Protein AF-A0A8S3Y4E5-F1 (afdb_monomer_lite)

Structure (mmCIF, N/CA/C/O backbone):
data_AF-A0A8S3Y4E5-F1
#
_entry.id   AF-A0A8S3Y4E5-F1
#
loop_
_atom_site.group_PDB
_atom_site.id
_atom_site.type_symbol
_atom_site.label_atom_id
_atom_site.label_alt_id
_atom_site.label_comp_id
_atom_site.label_asym_id
_atom_site.label_entity_id
_atom_site.label_seq_id
_atom_site.pdbx_PDB_ins_code
_atom_site.Cartn_x
_atom_site.Cartn_y
_atom_site.Cartn_z
_atom_site.occupancy
_atom_site.B_iso_or_equiv
_atom_site.auth_seq_id
_atom_site.auth_comp_id
_atom_site.auth_asym_id
_atom_site.auth_atom_id
_atom_site.pdbx_PDB_model_num
ATOM 1 N N . MET A 1 1 ? 7.243 0.251 -26.945 1.00 54.25 1 MET A N 1
ATOM 2 C CA . MET A 1 1 ? 6.295 -0.710 -26.332 1.00 54.25 1 MET A CA 1
ATOM 3 C C . MET A 1 1 ? 4.993 -0.687 -27.125 1.00 54.25 1 MET A C 1
ATOM 5 O O . MET A 1 1 ? 4.497 0.390 -27.418 1.00 54.25 1 MET A O 1
ATOM 9 N N . CYS A 1 2 ? 4.481 -1.840 -27.563 1.00 81.38 2 CYS A N 1
ATOM 10 C CA . CYS A 1 2 ? 3.282 -1.905 -28.406 1.00 81.38 2 CYS A CA 1
ATOM 11 C C . CYS A 1 2 ? 2.016 -1.687 -27.559 1.00 81.38 2 CYS A C 1
ATOM 13 O O . CYS A 1 2 ? 1.667 -2.543 -26.747 1.00 81.38 2 CYS A O 1
ATOM 15 N N . ASN A 1 3 ? 1.319 -0.567 -27.778 1.00 79.75 3 ASN A N 1
ATOM 16 C CA . ASN A 1 3 ? 0.081 -0.194 -27.074 1.00 79.75 3 ASN A CA 1
ATOM 17 C C . ASN A 1 3 ? -0.983 -1.314 -27.080 1.00 79.75 3 ASN A C 1
ATOM 19 O O . ASN A 1 3 ? -1.651 -1.544 -26.077 1.00 79.75 3 ASN A O 1
ATOM 23 N N . LYS A 1 4 ? -1.082 -2.087 -28.175 1.00 82.81 4 LYS A N 1
ATOM 24 C CA . LYS A 1 4 ? -2.011 -3.229 -28.292 1.00 82.81 4 LYS A CA 1
ATOM 25 C C . LYS A 1 4 ? -1.682 -4.400 -27.364 1.00 82.81 4 LYS A C 1
ATOM 27 O O . LYS A 1 4 ? -2.582 -5.138 -26.981 1.00 82.81 4 LYS A O 1
ATOM 32 N N . CYS A 1 5 ? -0.409 -4.626 -27.049 1.00 80.88 5 CYS A N 1
ATOM 33 C CA . CYS A 1 5 ? -0.023 -5.697 -26.130 1.00 80.88 5 CYS A CA 1
ATOM 34 C C . CYS A 1 5 ? -0.307 -5.290 -24.683 1.00 80.88 5 CYS A C 1
ATOM 36 O O . CYS A 1 5 ? -0.785 -6.103 -23.899 1.00 80.88 5 CYS A O 1
ATOM 38 N N . PHE A 1 6 ? -0.067 -4.017 -24.357 1.00 84.69 6 PHE A N 1
ATOM 39 C CA . PHE A 1 6 ? -0.352 -3.474 -23.034 1.00 84.69 6 PHE A CA 1
ATOM 40 C C . PHE A 1 6 ? -1.857 -3.431 -22.740 1.00 84.69 6 PHE A C 1
ATOM 42 O O . PHE A 1 6 ? -2.275 -3.886 -21.680 1.00 84.69 6 PHE A O 1
ATOM 49 N N . SER A 1 7 ? -2.688 -2.998 -23.696 1.00 86.31 7 SER A N 1
ATOM 50 C CA . SER A 1 7 ? -4.145 -2.988 -23.502 1.00 86.31 7 SER A CA 1
ATOM 51 C C . SER A 1 7 ? -4.724 -4.391 -23.296 1.00 86.31 7 SER A C 1
ATOM 53 O O . SER A 1 7 ? -5.584 -4.582 -22.442 1.00 86.31 7 SER A O 1
ATOM 55 N N . LYS A 1 8 ? -4.210 -5.397 -24.020 1.00 89.94 8 LYS A N 1
ATOM 56 C CA . LYS A 1 8 ? -4.580 -6.807 -23.815 1.00 89.94 8 LYS A CA 1
ATOM 57 C C . LYS A 1 8 ? -4.200 -7.310 -22.426 1.00 89.94 8 LYS A C 1
ATOM 59 O O . LYS A 1 8 ? -4.986 -8.021 -21.809 1.00 89.94 8 LYS A O 1
ATOM 64 N N . TYR A 1 9 ? -3.011 -6.949 -21.946 1.00 87.00 9 TYR A N 1
ATOM 65 C CA . TYR A 1 9 ? -2.571 -7.296 -20.599 1.00 87.00 9 TYR A CA 1
ATOM 66 C C . TYR A 1 9 ? -3.498 -6.689 -19.540 1.00 87.00 9 TYR A C 1
ATOM 68 O O . TYR A 1 9 ? -4.013 -7.432 -18.707 1.00 87.00 9 TYR A O 1
ATOM 76 N N . ILE A 1 10 ? -3.782 -5.384 -19.621 1.00 86.75 10 ILE A N 1
ATOM 77 C CA . ILE A 1 10 ? -4.693 -4.710 -18.684 1.00 86.75 10 ILE A CA 1
ATOM 78 C C . ILE A 1 10 ? -6.075 -5.368 -18.695 1.00 86.75 10 ILE A C 1
ATOM 80 O O . ILE A 1 10 ? -6.550 -5.770 -17.637 1.00 86.75 10 ILE A O 1
ATOM 84 N N . GLY A 1 11 ? -6.662 -5.599 -19.874 1.00 88.62 11 GLY A N 1
ATOM 85 C CA . GLY A 1 11 ? -7.960 -6.272 -19.973 1.00 88.62 11 GLY A CA 1
ATOM 86 C C . GLY A 1 11 ? -7.957 -7.679 -19.363 1.00 88.62 11 GLY A C 1
ATOM 87 O O . GLY A 1 11 ? -8.890 -8.052 -18.658 1.00 88.62 11 GLY A O 1
ATOM 88 N N . SER A 1 12 ? -6.879 -8.450 -19.553 1.00 87.06 12 SER A N 1
ATOM 89 C CA . SER A 1 12 ? -6.767 -9.787 -18.951 1.00 87.06 12 SER A CA 1
ATOM 90 C C . SER A 1 12 ? -6.680 -9.757 -17.422 1.00 87.06 12 SER A C 1
ATOM 92 O O . SER A 1 12 ? -7.254 -10.623 -16.765 1.00 87.06 12 SER A O 1
ATOM 94 N N . VAL A 1 13 ? -6.001 -8.750 -16.864 1.00 84.44 13 VAL A N 1
ATOM 95 C CA . VAL A 1 13 ? -5.859 -8.558 -15.416 1.00 84.44 13 VAL A CA 1
ATOM 96 C C . VAL A 1 13 ? -7.186 -8.111 -14.802 1.00 84.44 13 VAL A C 1
ATOM 98 O O . VAL A 1 13 ? -7.592 -8.625 -13.762 1.00 84.44 13 VAL A O 1
ATOM 101 N N . GLU A 1 14 ? -7.896 -7.189 -15.450 1.00 86.25 14 GLU A N 1
ATOM 102 C CA . GLU A 1 14 ? -9.221 -6.746 -15.003 1.00 86.25 14 GLU A CA 1
ATOM 103 C C . GLU A 1 14 ? -10.226 -7.907 -14.983 1.00 86.25 14 GLU A C 1
ATOM 105 O O . GLU A 1 14 ? -10.977 -8.073 -14.017 1.00 86.25 14 GLU A O 1
ATOM 110 N N . ASP A 1 15 ? -10.201 -8.758 -16.010 1.00 89.69 15 ASP A N 1
ATOM 111 C CA . ASP A 1 15 ? -11.067 -9.933 -16.086 1.00 89.69 15 ASP A CA 1
ATOM 112 C C . ASP A 1 15 ? -10.697 -11.021 -15.069 1.00 89.69 15 ASP A C 1
ATOM 114 O O . ASP A 1 15 ? -11.595 -11.700 -14.560 1.00 89.69 15 ASP A O 1
ATOM 118 N N . SER A 1 16 ? -9.410 -11.213 -14.753 1.00 85.62 16 SER A N 1
ATOM 119 C CA . SER A 1 16 ? -8.983 -12.185 -13.736 1.00 85.62 16 SER A CA 1
ATOM 120 C C . SER A 1 16 ? -9.351 -11.727 -12.326 1.00 85.62 16 SER A C 1
ATOM 122 O O . SER A 1 16 ? -9.879 -12.521 -11.549 1.00 85.62 16 SER A O 1
ATOM 124 N N . ILE A 1 17 ? -9.189 -10.434 -12.025 1.00 87.56 17 ILE A N 1
ATOM 125 C CA . ILE A 1 17 ? -9.571 -9.835 -10.736 1.00 87.56 17 ILE A CA 1
ATOM 126 C C . ILE A 1 17 ? -11.064 -10.039 -10.448 1.00 87.56 17 ILE A C 1
ATOM 128 O O . ILE A 1 17 ? -11.431 -10.409 -9.333 1.00 87.56 17 ILE A O 1
ATOM 132 N N . ARG A 1 18 ? -11.931 -9.854 -11.456 1.00 82.50 18 ARG A N 1
ATOM 133 C CA . ARG A 1 18 ? -13.383 -10.077 -11.310 1.00 82.50 18 ARG A CA 1
ATOM 134 C C . ARG A 1 18 ? -13.745 -11.541 -11.047 1.00 82.50 18 ARG A C 1
ATOM 136 O O . ARG A 1 18 ? -14.767 -11.807 -10.422 1.00 82.50 18 ARG A O 1
ATOM 143 N N . LYS A 1 19 ? -12.947 -12.488 -11.547 1.00 87.88 19 LYS A N 1
ATOM 144 C CA . LYS A 1 19 ? -13.204 -13.933 -11.421 1.00 87.88 19 LYS A CA 1
ATOM 145 C C . LYS A 1 19 ? -12.636 -14.517 -10.133 1.00 87.88 19 LYS A C 1
ATOM 147 O O . LYS A 1 19 ? -13.207 -15.462 -9.594 1.00 87.88 19 LYS A O 1
ATOM 152 N N . ASN A 1 20 ? -11.513 -13.987 -9.654 1.00 86.19 20 ASN A N 1
ATOM 153 C CA . ASN A 1 20 ? -10.825 -14.496 -8.481 1.00 86.19 20 ASN A CA 1
ATOM 154 C C . ASN A 1 20 ? -10.169 -13.355 -7.698 1.00 86.19 20 ASN A C 1
ATOM 156 O O . ASN A 1 20 ? -9.164 -12.776 -8.104 1.00 86.19 20 ASN A O 1
ATOM 160 N N . ILE A 1 21 ? -10.696 -13.101 -6.503 1.00 85.69 21 ILE A N 1
ATOM 161 C CA . ILE A 1 21 ? -10.187 -12.065 -5.600 1.00 85.69 21 ILE A CA 1
ATOM 162 C C . ILE A 1 21 ? -8.728 -12.300 -5.165 1.00 85.69 21 ILE A C 1
ATOM 164 O O . ILE A 1 21 ? -8.050 -11.367 -4.746 1.00 85.69 21 ILE A O 1
ATOM 168 N N . LYS A 1 22 ? -8.191 -13.525 -5.273 1.00 84.94 22 LYS A N 1
ATOM 169 C CA . LYS A 1 22 ? -6.769 -13.788 -4.985 1.00 84.94 22 LYS A CA 1
ATOM 170 C C . LYS A 1 22 ? -5.851 -13.108 -5.995 1.00 84.94 22 LYS A C 1
ATOM 172 O O . LYS A 1 22 ? -4.792 -12.621 -5.609 1.00 84.94 22 LYS A O 1
ATOM 177 N N . ASP A 1 23 ? -6.274 -13.025 -7.253 1.00 83.56 23 ASP A N 1
ATOM 178 C CA . ASP A 1 23 ? -5.482 -12.411 -8.319 1.00 83.56 23 ASP A CA 1
ATOM 179 C C . ASP A 1 23 ? -5.349 -10.900 -8.100 1.00 83.56 23 ASP A C 1
ATOM 181 O O . ASP A 1 23 ? -4.306 -10.322 -8.398 1.00 83.56 23 ASP A O 1
ATOM 185 N N . PHE A 1 24 ? -6.354 -10.274 -7.475 1.00 84.00 24 PHE A N 1
ATOM 186 C CA . PHE A 1 24 ? -6.261 -8.899 -6.985 1.00 84.00 24 PHE A CA 1
ATOM 187 C C . PHE A 1 24 ? -5.144 -8.741 -5.954 1.00 84.00 24 PHE A C 1
ATOM 189 O O . PHE A 1 24 ? -4.266 -7.896 -6.122 1.00 84.00 24 PHE A O 1
ATOM 196 N N . TRP A 1 25 ? -5.122 -9.580 -4.915 1.00 85.25 25 TRP A N 1
ATOM 197 C CA . TRP A 1 25 ? -4.091 -9.497 -3.879 1.00 85.25 25 TRP A CA 1
ATOM 198 C C . TRP A 1 25 ? -2.689 -9.789 -4.420 1.00 85.25 25 TRP A C 1
ATOM 200 O O . TRP A 1 25 ? -1.734 -9.140 -4.001 1.00 85.25 25 TRP A O 1
ATOM 210 N N . VAL A 1 26 ? -2.557 -10.697 -5.392 1.00 86.06 26 VAL A N 1
ATOM 211 C CA . VAL A 1 26 ? -1.291 -10.946 -6.103 1.00 86.06 26 VAL A CA 1
ATOM 212 C C . VAL A 1 26 ? -0.869 -9.723 -6.917 1.00 86.06 26 VAL A C 1
ATOM 214 O O . VAL A 1 26 ? 0.282 -9.300 -6.836 1.00 86.06 26 VAL A O 1
ATOM 217 N N . TYR A 1 27 ? -1.788 -9.121 -7.672 1.00 85.69 27 TYR A N 1
ATOM 218 C CA . TYR A 1 27 ? -1.517 -7.920 -8.461 1.00 85.69 27 TYR A CA 1
ATOM 219 C C . TYR A 1 27 ? -1.074 -6.740 -7.587 1.00 85.69 27 TYR A C 1
ATOM 221 O O . TYR A 1 27 ? -0.071 -6.092 -7.892 1.00 85.69 27 TYR A O 1
ATOM 229 N N . ILE A 1 28 ? -1.773 -6.505 -6.473 1.00 84.50 28 ILE A N 1
ATOM 230 C CA . ILE A 1 28 ? -1.409 -5.483 -5.488 1.00 84.50 28 ILE A CA 1
ATOM 231 C C . ILE A 1 28 ? -0.058 -5.812 -4.853 1.00 84.50 28 ILE A C 1
ATOM 233 O O . ILE A 1 28 ? 0.821 -4.957 -4.821 1.00 84.50 28 ILE A O 1
ATOM 237 N N . SER A 1 29 ? 0.159 -7.052 -4.410 1.00 82.88 29 SER A N 1
ATOM 238 C CA . SER A 1 29 ? 1.428 -7.463 -3.799 1.00 82.88 29 SER A CA 1
ATOM 239 C C . SER A 1 29 ? 2.619 -7.331 -4.749 1.00 82.88 29 SER A C 1
ATOM 241 O O . SER A 1 29 ? 3.718 -7.047 -4.285 1.00 82.88 29 SER A O 1
ATOM 243 N N . ASN A 1 30 ? 2.424 -7.553 -6.050 1.00 83.19 30 ASN A N 1
ATOM 244 C CA . ASN A 1 30 ? 3.483 -7.438 -7.055 1.00 83.19 30 ASN A CA 1
ATOM 245 C C . ASN A 1 30 ? 3.839 -5.983 -7.381 1.00 83.19 30 ASN A C 1
ATOM 247 O O . ASN A 1 30 ? 4.941 -5.722 -7.855 1.00 83.19 30 ASN A O 1
ATOM 251 N N . ARG A 1 31 ? 2.903 -5.053 -7.169 1.00 81.44 31 ARG A N 1
ATOM 252 C CA . ARG A 1 31 ? 3.098 -3.610 -7.381 1.00 81.44 31 ARG A CA 1
ATOM 253 C C . ARG A 1 31 ? 3.460 -2.858 -6.116 1.00 81.44 31 ARG A C 1
ATOM 255 O O . 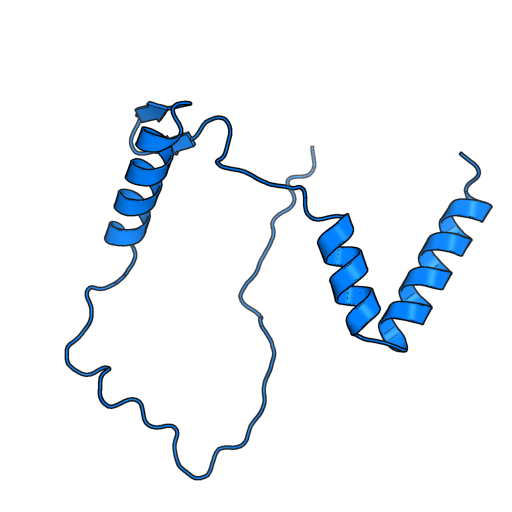ARG A 1 31 ? 3.936 -1.734 -6.200 1.00 81.44 31 ARG A O 1
ATOM 262 N N . ARG A 1 32 ? 3.210 -3.458 -4.956 1.00 77.44 32 ARG A N 1
ATOM 263 C CA . ARG A 1 32 ? 3.686 -2.935 -3.690 1.00 77.44 32 ARG A CA 1
ATOM 264 C C . ARG A 1 32 ? 5.204 -2.995 -3.736 1.00 77.44 32 ARG A C 1
ATOM 266 O O . ARG A 1 32 ? 5.777 -4.087 -3.748 1.00 77.44 32 ARG A O 1
ATOM 273 N N . ASP A 1 33 ? 5.843 -1.831 -3.761 1.00 70.75 33 ASP A N 1
ATOM 274 C CA . ASP A 1 33 ? 7.270 -1.758 -3.499 1.00 70.75 33 ASP A CA 1
ATOM 275 C C . ASP A 1 33 ? 7.555 -2.519 -2.208 1.00 70.75 33 ASP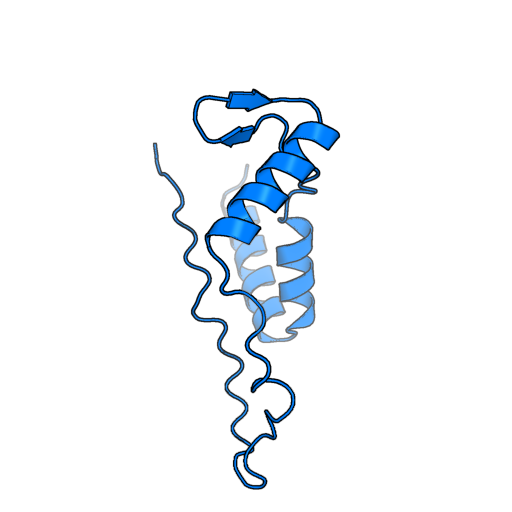 A C 1
ATOM 277 O O . ASP A 1 33 ? 6.767 -2.497 -1.255 1.00 70.75 33 ASP A O 1
ATOM 281 N N . LYS A 1 34 ? 8.675 -3.242 -2.170 1.00 66.69 34 LYS A N 1
ATOM 282 C CA . LYS A 1 34 ? 9.175 -3.818 -0.921 1.00 66.69 34 LYS A CA 1
ATOM 283 C C . LYS A 1 34 ? 9.690 -2.658 -0.073 1.00 66.69 34 LYS A C 1
ATOM 285 O O . LYS A 1 34 ? 10.895 -2.489 0.076 1.00 66.69 34 LYS A O 1
ATOM 290 N N . SER A 1 35 ? 8.778 -1.812 0.398 1.00 60.91 35 SER A N 1
ATOM 291 C CA . SER A 1 35 ? 9.077 -0.669 1.236 1.00 60.91 35 SER A CA 1
ATOM 292 C C . SER A 1 35 ? 9.614 -1.228 2.544 1.00 60.91 35 SER A C 1
ATOM 294 O O . SER A 1 35 ? 8.866 -1.747 3.377 1.00 60.91 35 SER A O 1
ATOM 296 N N . GLY A 1 36 ? 10.937 -1.208 2.673 1.00 71.75 36 GLY A N 1
ATOM 297 C CA . GLY A 1 36 ? 11.589 -1.306 3.964 1.00 71.75 36 GLY A CA 1
ATOM 298 C C . GLY A 1 36 ? 11.306 -0.050 4.786 1.00 71.75 36 GLY A C 1
ATOM 299 O O . GLY A 1 36 ? 10.396 0.726 4.496 1.00 71.75 36 GLY A O 1
ATOM 300 N N . ILE A 1 37 ? 12.121 0.163 5.810 1.00 73.19 37 ILE A N 1
ATOM 301 C CA . ILE A 1 37 ? 12.139 1.435 6.531 1.00 73.19 37 ILE A CA 1
ATOM 302 C C . ILE A 1 37 ? 12.441 2.553 5.509 1.00 73.19 37 ILE A C 1
ATOM 304 O O . ILE A 1 37 ? 13.323 2.348 4.665 1.00 73.19 37 ILE A O 1
ATOM 308 N N . PRO A 1 38 ? 11.710 3.689 5.519 1.00 79.31 38 PRO A N 1
ATOM 309 C CA . PRO A 1 38 ? 11.985 4.800 4.613 1.00 79.31 38 PRO A CA 1
ATOM 310 C C . PRO A 1 38 ? 13.461 5.199 4.670 1.00 79.31 38 PRO A C 1
ATOM 312 O O . PRO A 1 38 ? 14.072 5.165 5.731 1.00 79.31 38 PRO A O 1
ATOM 315 N N . ALA A 1 39 ? 14.050 5.585 3.537 1.00 80.81 39 ALA A N 1
ATOM 316 C CA . ALA A 1 39 ? 15.474 5.934 3.492 1.00 80.81 39 ALA A CA 1
ATOM 317 C C . ALA A 1 39 ? 15.809 7.191 4.316 1.00 80.81 39 ALA A C 1
ATOM 319 O O . ALA A 1 39 ? 16.956 7.395 4.708 1.00 80.81 39 ALA A O 1
ATOM 320 N N . LYS A 1 40 ? 14.812 8.049 4.536 1.00 84.81 40 LYS A N 1
ATOM 321 C CA . LYS A 1 40 ? 14.921 9.299 5.273 1.00 84.81 40 LYS A CA 1
ATOM 322 C C . LYS A 1 40 ? 13.540 9.671 5.811 1.00 84.81 40 LYS A C 1
ATOM 324 O O . LYS A 1 40 ? 12.563 9.554 5.072 1.00 84.81 40 LYS A O 1
ATOM 329 N N . VAL A 1 41 ? 13.465 10.107 7.062 1.00 86.38 41 VAL A N 1
ATOM 330 C CA . VAL A 1 41 ? 12.245 10.620 7.706 1.00 86.38 41 VAL A CA 1
ATOM 331 C C . VAL A 1 41 ? 12.559 11.962 8.353 1.00 86.38 41 VAL A C 1
ATOM 333 O O . VAL A 1 41 ? 13.684 12.186 8.802 1.00 86.38 41 VAL A O 1
ATOM 336 N N . GLU A 1 42 ? 11.569 12.847 8.359 1.00 91.31 42 GLU A N 1
ATOM 337 C CA . GLU A 1 42 ? 11.609 14.156 9.002 1.00 91.31 42 GLU A CA 1
ATOM 338 C C . GLU A 1 42 ? 10.458 14.258 10.007 1.00 91.31 42 GLU A C 1
ATOM 340 O O . GLU A 1 42 ? 9.319 13.916 9.681 1.00 91.31 42 GLU A O 1
ATOM 345 N N . TYR A 1 43 ? 10.764 14.681 11.232 1.00 88.69 43 TYR A N 1
ATOM 346 C CA . TYR A 1 43 ? 9.802 14.848 12.317 1.00 88.69 43 TYR A CA 1
ATOM 347 C C . TYR A 1 43 ? 10.309 15.902 13.314 1.00 88.69 43 TYR A C 1
ATOM 349 O O . TYR A 1 43 ? 11.427 15.780 13.796 1.00 88.69 43 TYR A O 1
ATOM 357 N N . ASN A 1 44 ? 9.490 16.913 13.642 1.00 82.81 44 ASN A N 1
ATOM 358 C CA . ASN A 1 44 ? 9.825 17.999 14.585 1.00 82.81 44 ASN A CA 1
ATOM 359 C C . ASN A 1 44 ? 11.198 18.657 14.327 1.00 82.81 44 ASN A C 1
ATOM 361 O O . ASN A 1 44 ? 12.023 18.735 15.231 1.00 82.81 44 ASN A O 1
ATOM 365 N N . ASP A 1 45 ? 11.444 19.096 13.088 1.00 90.50 45 ASP A N 1
ATOM 366 C CA . ASP A 1 45 ? 12.710 19.689 12.611 1.00 90.50 45 ASP A CA 1
ATOM 367 C C . ASP A 1 45 ? 13.923 18.733 12.584 1.00 90.50 45 ASP A C 1
ATOM 369 O O . ASP A 1 45 ? 14.975 19.080 12.038 1.00 90.50 45 ASP A O 1
ATOM 373 N N . ASP A 1 46 ? 13.778 17.508 13.097 1.00 84.75 46 ASP A N 1
ATOM 374 C CA . ASP A 1 46 ? 14.806 16.478 13.052 1.00 84.75 46 ASP A CA 1
ATOM 375 C C . ASP A 1 46 ? 14.660 15.600 11.813 1.00 84.75 46 ASP A C 1
ATOM 377 O O . ASP A 1 46 ? 13.581 15.142 11.436 1.00 84.75 46 ASP A O 1
ATOM 381 N N . VAL A 1 47 ? 15.799 15.313 11.191 1.00 91.94 47 VAL A N 1
ATOM 382 C CA . VAL A 1 47 ? 15.888 14.539 9.960 1.00 91.94 47 VAL A CA 1
ATOM 383 C C . VAL A 1 47 ? 16.843 13.378 10.172 1.00 91.94 47 VAL A C 1
ATOM 385 O O . VAL A 1 47 ? 18.011 13.586 10.505 1.00 91.94 47 VAL A O 1
ATOM 388 N N . SER A 1 48 ? 16.384 12.154 9.920 1.00 89.50 48 SER A N 1
ATOM 389 C CA . SER A 1 48 ? 17.222 10.964 10.073 1.00 89.50 48 SER A CA 1
ATOM 390 C C . SER A 1 48 ? 17.120 10.009 8.893 1.00 89.50 48 SER A C 1
ATOM 392 O O . SER A 1 48 ? 16.058 9.820 8.305 1.00 89.50 48 SER A O 1
ATOM 394 N N . SER A 1 49 ? 18.252 9.391 8.561 1.00 89.25 49 SER A N 1
ATOM 395 C CA . SER A 1 49 ? 18.368 8.245 7.652 1.00 89.25 49 SER A CA 1
ATOM 396 C C . SER A 1 49 ? 18.809 6.970 8.381 1.00 89.25 49 SER A C 1
ATOM 398 O O . SER A 1 49 ? 19.073 5.955 7.739 1.00 89.25 49 SER A O 1
ATOM 400 N N . ASP A 1 50 ? 18.942 7.022 9.712 1.00 90.31 50 ASP A N 1
ATOM 401 C CA . ASP A 1 50 ? 19.256 5.852 10.526 1.00 90.31 50 ASP A CA 1
ATOM 40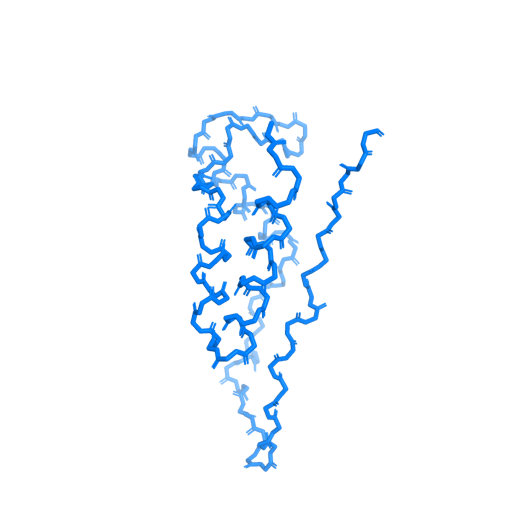2 C C . ASP A 1 50 ? 17.975 5.049 10.825 1.00 90.31 50 ASP A C 1
ATOM 404 O O . ASP A 1 50 ? 17.021 5.607 11.376 1.00 90.31 50 ASP A O 1
ATOM 408 N N . PRO A 1 51 ? 17.925 3.742 10.512 1.00 87.25 51 PRO A N 1
ATOM 409 C CA . PRO A 1 51 ? 16.715 2.946 10.684 1.00 87.25 51 PRO A CA 1
ATOM 410 C C . PRO A 1 51 ? 16.185 2.886 12.121 1.00 87.25 51 PRO A C 1
ATOM 412 O O . PRO A 1 51 ? 14.972 2.822 12.317 1.00 87.25 51 PRO A O 1
ATOM 415 N N . GLN A 1 52 ? 17.063 2.895 13.129 1.00 91.44 52 GLN A N 1
ATOM 416 C CA . GLN A 1 52 ? 16.646 2.833 14.528 1.00 91.44 52 GLN A CA 1
ATOM 417 C C . GLN A 1 52 ? 16.034 4.163 14.962 1.00 91.44 52 GLN A C 1
ATOM 419 O O . GLN A 1 52 ? 14.955 4.177 15.560 1.00 91.44 52 GLN A O 1
ATOM 424 N N . THR A 1 53 ? 16.677 5.279 14.617 1.00 89.69 53 THR A N 1
ATOM 425 C CA . THR A 1 53 ? 16.118 6.613 14.862 1.00 89.69 53 THR A CA 1
ATOM 426 C C . THR A 1 53 ? 14.784 6.798 14.146 1.00 89.69 53 THR A C 1
ATOM 428 O O . THR A 1 53 ? 13.849 7.315 14.747 1.00 89.69 53 THR A O 1
ATOM 431 N N . ILE A 1 54 ? 14.655 6.315 12.908 1.00 90.69 54 ILE A N 1
ATOM 432 C CA . ILE A 1 54 ? 13.395 6.368 12.160 1.00 90.69 54 ILE A CA 1
ATOM 433 C C . ILE A 1 54 ? 12.286 5.606 12.896 1.00 90.69 54 ILE A C 1
ATOM 435 O O . ILE A 1 54 ? 11.189 6.135 13.068 1.00 90.69 54 ILE A O 1
ATOM 439 N N . CYS A 1 55 ? 12.558 4.390 13.376 1.00 89.25 55 CYS A N 1
ATOM 440 C CA . CYS A 1 55 ? 11.591 3.631 14.173 1.00 89.25 55 CYS A CA 1
ATOM 441 C C . CYS A 1 55 ? 11.163 4.383 15.443 1.00 89.25 55 CYS A C 1
ATOM 443 O O . CYS A 1 55 ? 9.981 4.372 15.788 1.00 89.25 55 CYS A O 1
ATOM 445 N N . ASN A 1 56 ? 12.100 5.058 16.113 1.00 92.19 56 ASN A N 1
ATOM 446 C CA . ASN A 1 56 ? 11.793 5.868 17.290 1.00 92.19 56 ASN A CA 1
ATOM 447 C C . ASN A 1 56 ? 10.920 7.079 16.929 1.00 92.19 56 ASN A C 1
ATOM 449 O O . ASN A 1 56 ? 9.891 7.274 17.568 1.00 92.19 56 ASN A O 1
ATOM 453 N N . MET A 1 57 ? 11.256 7.819 15.866 1.00 90.75 57 MET A N 1
ATOM 454 C CA . MET A 1 57 ? 10.451 8.947 15.367 1.00 90.75 57 MET A CA 1
ATOM 455 C C . MET A 1 57 ? 9.019 8.513 15.032 1.00 90.75 57 MET A C 1
ATOM 457 O O . MET A 1 57 ? 8.060 9.183 15.410 1.00 90.75 57 MET A O 1
ATOM 461 N N . PHE A 1 58 ? 8.850 7.350 14.392 1.00 88.94 58 PHE A N 1
ATOM 462 C CA . PHE A 1 58 ? 7.525 6.774 14.159 1.00 88.94 58 PHE A CA 1
ATOM 463 C C . PHE A 1 58 ? 6.790 6.467 15.466 1.00 88.94 58 PHE A C 1
ATOM 465 O O . PHE A 1 58 ? 5.610 6.795 15.596 1.00 88.94 58 PHE A O 1
ATOM 472 N N . SER A 1 59 ? 7.467 5.841 16.432 1.00 89.31 59 SER A N 1
ATOM 473 C CA . SER A 1 59 ? 6.878 5.529 17.736 1.00 89.31 59 SER A CA 1
ATOM 474 C C . SER A 1 59 ? 6.417 6.793 18.461 1.00 89.31 59 SER A C 1
ATOM 476 O O . SER A 1 59 ? 5.311 6.820 19.000 1.00 89.31 59 SER A O 1
ATOM 478 N N . GLU A 1 60 ? 7.241 7.838 18.462 1.00 90.31 60 GLU A N 1
ATOM 479 C CA . GLU A 1 60 ? 6.930 9.120 19.092 1.00 90.31 60 GLU A CA 1
ATOM 480 C C . GLU A 1 60 ? 5.734 9.791 18.419 1.00 90.31 60 GLU A C 1
ATOM 482 O O . GLU A 1 60 ? 4.765 10.125 19.106 1.00 90.31 60 GLU A O 1
ATOM 487 N N . PHE A 1 61 ? 5.744 9.897 17.086 1.00 90.44 61 PHE A N 1
ATOM 488 C CA . PHE A 1 61 ? 4.627 10.455 16.327 1.00 90.44 61 PHE A CA 1
ATOM 489 C C . PHE A 1 61 ? 3.319 9.731 16.653 1.00 90.44 61 PHE A C 1
ATOM 491 O O . PHE A 1 61 ? 2.361 10.363 17.095 1.00 90.44 61 PHE A O 1
ATOM 498 N N . PHE A 1 62 ? 3.277 8.403 16.515 1.00 88.19 62 PHE A N 1
ATOM 499 C CA . PHE A 1 62 ? 2.046 7.647 16.741 1.00 88.19 62 PHE A CA 1
ATOM 500 C C . PHE A 1 62 ? 1.591 7.675 18.201 1.00 88.19 62 PHE A C 1
ATOM 502 O O . PHE A 1 62 ? 0.390 7.734 18.456 1.00 88.19 62 PHE A O 1
ATOM 509 N N . SER A 1 63 ? 2.518 7.707 19.160 1.00 87.62 63 SER A N 1
ATOM 510 C CA . SER A 1 63 ? 2.155 7.881 20.570 1.00 87.62 63 SER A CA 1
ATOM 511 C C . SER A 1 63 ? 1.473 9.223 20.854 1.00 87.62 63 SER A C 1
ATOM 513 O O . SER A 1 63 ? 0.664 9.302 21.772 1.00 87.62 63 SER A O 1
ATOM 515 N N . SER A 1 64 ? 1.769 10.261 20.062 1.00 87.88 64 SER A N 1
ATOM 516 C CA . SER A 1 64 ? 1.187 11.595 20.239 1.00 87.88 64 SER A CA 1
ATOM 517 C C . SER A 1 64 ? -0.230 11.723 19.671 1.00 87.88 64 SER A C 1
ATOM 519 O O . SER A 1 64 ? -1.018 12.518 20.177 1.00 87.88 64 SER A O 1
ATOM 521 N N . VAL A 1 65 ? -0.565 10.945 18.634 1.00 88.69 65 VAL A N 1
ATOM 522 C CA . VAL A 1 65 ? -1.873 11.019 17.959 1.00 88.69 65 VAL A CA 1
ATOM 523 C C . VAL A 1 65 ? -2.882 9.993 18.461 1.00 88.69 65 VAL A C 1
ATOM 525 O O . VAL A 1 65 ? -4.083 10.206 18.302 1.00 88.69 65 VAL A O 1
ATOM 528 N N . TYR A 1 66 ? -2.432 8.886 19.054 1.00 84.38 66 TYR A N 1
ATOM 529 C CA . TYR A 1 66 ? -3.341 7.892 19.616 1.00 84.38 66 TYR A CA 1
ATOM 530 C C . TYR A 1 66 ? -3.666 8.194 21.074 1.00 84.38 66 TYR A C 1
ATOM 532 O O . TYR A 1 66 ? -2.790 8.482 21.887 1.00 84.38 66 TYR A O 1
ATOM 540 N N . GLU A 1 67 ? -4.947 8.074 21.418 1.00 81.06 67 GLU A N 1
ATOM 541 C CA . GLU A 1 67 ? -5.368 8.153 22.808 1.00 81.06 67 GLU A CA 1
ATOM 542 C C . GLU A 1 67 ? -4.742 7.008 23.617 1.00 81.06 67 GLU A C 1
ATOM 544 O O . GLU A 1 67 ? -4.677 5.865 23.141 1.00 81.06 67 GLU A O 1
ATOM 549 N N . PRO A 1 68 ? -4.303 7.279 24.858 1.00 76.88 68 PRO A N 1
ATOM 550 C CA . PRO A 1 68 ? -3.871 6.220 25.748 1.00 76.88 68 PRO A CA 1
ATOM 551 C C . PRO A 1 68 ? -5.024 5.229 25.954 1.00 76.88 68 PRO A C 1
ATOM 553 O O . PRO A 1 68 ? -6.192 5.628 25.945 1.00 76.88 68 PRO A O 1
ATOM 556 N N . PRO A 1 69 ? -4.721 3.936 26.153 1.00 69.25 69 PRO A N 1
ATOM 557 C CA . PRO A 1 69 ? -5.743 2.911 26.287 1.00 69.25 69 PRO A CA 1
ATOM 558 C C . PRO A 1 69 ? -6.695 3.276 27.426 1.00 69.25 69 PRO A C 1
ATOM 560 O O . PRO A 1 69 ? -6.337 3.218 28.604 1.00 69.25 69 PRO A O 1
ATOM 563 N N . SER A 1 70 ? -7.923 3.656 27.066 1.00 66.81 70 SER A N 1
ATOM 564 C CA . SER A 1 70 ? -8.971 3.864 28.052 1.00 66.81 70 SER A CA 1
ATOM 565 C C . SER A 1 70 ? -9.288 2.513 28.701 1.00 66.81 70 SER A C 1
ATOM 567 O O . SER A 1 70 ? -9.551 1.538 27.982 1.00 66.81 70 SER A O 1
ATOM 569 N N . PRO A 1 71 ? -9.314 2.414 30.042 1.00 64.25 71 PRO A N 1
ATOM 570 C CA . PRO A 1 71 ? -9.596 1.158 30.739 1.00 64.25 71 PRO A CA 1
ATOM 571 C C . PRO A 1 71 ? -10.968 0.544 30.388 1.00 64.25 71 PRO A C 1
ATOM 573 O O . PRO A 1 71 ? -11.212 -0.626 30.684 1.00 64.25 71 PRO A O 1
ATOM 576 N N . THR A 1 72 ? -11.856 1.282 29.712 1.00 56.88 72 THR A N 1
ATOM 577 C CA . THR A 1 72 ? -13.195 0.827 29.310 1.00 56.88 72 THR A CA 1
ATOM 578 C C . THR A 1 72 ? -13.244 -0.044 28.045 1.00 56.88 72 THR A C 1
ATOM 580 O O . THR A 1 72 ? -14.267 -0.685 27.809 1.00 56.88 72 THR A O 1
ATOM 583 N N . LEU A 1 73 ? -12.180 -0.130 27.230 1.00 54.91 73 LEU A N 1
ATOM 584 C CA . LEU A 1 73 ? -12.199 -0.917 25.976 1.00 54.91 73 LEU A CA 1
ATOM 585 C C . LEU A 1 73 ? -12.114 -2.440 26.174 1.00 54.91 73 LEU A C 1
ATOM 587 O O . LEU A 1 73 ? -12.372 -3.197 25.239 1.00 54.91 73 LEU A O 1
ATOM 591 N N . SER A 1 74 ? -11.841 -2.911 27.394 1.00 57.09 74 SER A N 1
ATOM 592 C CA . SER A 1 74 ? -11.888 -4.342 27.731 1.00 57.09 74 SER A CA 1
ATOM 593 C C . SER A 1 74 ? -13.297 -4.956 27.628 1.00 57.09 74 SER A C 1
ATOM 595 O O . SER A 1 74 ? -13.442 -6.174 27.721 1.00 57.09 74 SER A O 1
ATOM 597 N N . GLN A 1 75 ? -14.331 -4.139 27.387 1.00 55.28 75 GLN A N 1
ATOM 598 C CA . GLN A 1 75 ? -15.725 -4.572 27.288 1.00 55.28 75 GLN A CA 1
ATOM 599 C C . GLN A 1 75 ? -16.345 -4.376 25.894 1.00 55.28 75 GLN A C 1
ATOM 601 O O . GLN A 1 75 ? -17.570 -4.426 25.762 1.00 55.28 75 GLN A O 1
ATOM 606 N N . TRP A 1 76 ? -15.552 -4.179 24.832 1.00 61.88 76 TRP A N 1
ATOM 607 C CA . TRP A 1 76 ? -16.129 -4.201 23.485 1.00 61.88 76 TRP A CA 1
ATOM 608 C C . TRP A 1 76 ? -16.594 -5.624 23.141 1.00 61.88 76 TRP A C 1
ATOM 610 O O . TRP A 1 76 ? -15.816 -6.491 22.746 1.00 61.88 76 TRP A O 1
ATOM 620 N N . ARG A 1 77 ? -17.890 -5.871 23.339 1.00 57.94 77 ARG A N 1
ATOM 621 C CA . ARG A 1 77 ? -18.608 -7.042 22.842 1.00 57.94 77 ARG A CA 1
ATOM 622 C C . ARG A 1 77 ? -19.484 -6.549 21.694 1.00 57.94 77 ARG A C 1
ATOM 624 O O . ARG A 1 77 ? -20.284 -5.640 21.930 1.00 57.94 77 ARG A O 1
ATOM 631 N N . PRO A 1 78 ? -19.369 -7.101 20.477 1.00 53.53 78 PRO A N 1
ATOM 632 C CA . PRO A 1 78 ? -20.322 -6.761 19.435 1.00 53.53 78 PRO A CA 1
ATOM 633 C C . PRO A 1 78 ? -21.736 -7.113 19.934 1.00 53.53 78 PRO A C 1
ATOM 635 O O . PRO A 1 78 ? -21.902 -8.151 20.593 1.00 53.53 78 PRO A O 1
ATOM 638 N N . PRO A 1 79 ? -22.751 -6.265 19.680 1.00 58.00 79 PRO A N 1
ATOM 639 C CA . PRO A 1 79 ? -24.141 -6.630 19.914 1.00 58.00 79 PRO A CA 1
ATOM 640 C C . PRO A 1 79 ? -24.409 -7.979 19.242 1.00 58.00 79 PRO A C 1
ATOM 642 O O . PRO A 1 79 ? -24.006 -8.182 18.097 1.00 58.00 79 PRO A O 1
ATOM 645 N N . ALA A 1 80 ? -25.047 -8.908 19.959 1.00 61.44 80 ALA A N 1
ATOM 646 C CA . ALA A 1 80 ? -25.215 -10.299 19.524 1.00 61.44 80 ALA A CA 1
ATOM 647 C C . ALA A 1 80 ? -25.936 -10.449 18.166 1.00 61.44 80 ALA A C 1
ATOM 649 O O . ALA A 1 80 ? -25.863 -11.513 17.557 1.00 61.44 80 ALA A O 1
ATOM 650 N N . ASP A 1 81 ? -26.550 -9.372 17.664 1.00 56.38 81 ASP A N 1
ATOM 651 C CA . ASP A 1 81 ? -27.495 -9.419 16.553 1.00 56.38 81 ASP A CA 1
ATOM 652 C C . ASP A 1 81 ? -27.062 -8.616 15.310 1.00 56.38 81 ASP A C 1
ATOM 654 O O . ASP A 1 81 ? -27.825 -8.532 14.351 1.00 56.38 81 ASP A O 1
ATOM 658 N N . SER A 1 82 ? -25.851 -8.045 15.250 1.00 56.50 82 SER A N 1
ATOM 659 C CA . SER A 1 82 ? -25.396 -7.309 14.054 1.00 56.50 82 SER A CA 1
ATOM 660 C C . SER A 1 82 ? -24.344 -8.080 13.256 1.00 56.50 82 SER A C 1
ATOM 662 O O . SER A 1 82 ? -23.181 -7.685 13.167 1.00 56.50 82 SER A O 1
ATOM 664 N N . ALA A 1 83 ? -24.767 -9.175 12.625 1.00 51.00 83 ALA A N 1
ATOM 665 C CA . ALA A 1 83 ? -24.077 -9.713 11.458 1.00 51.00 83 ALA A CA 1
ATOM 666 C C . ALA A 1 83 ? -24.301 -8.762 10.269 1.00 51.00 83 ALA A C 1
ATOM 668 O O . ALA A 1 83 ? -25.121 -9.022 9.397 1.00 51.00 83 ALA A O 1
ATOM 669 N N . SER A 1 84 ? -23.590 -7.636 10.255 1.00 51.34 84 SER A N 1
ATOM 670 C CA . SER A 1 84 ? -23.440 -6.809 9.061 1.00 51.34 84 SER A CA 1
ATOM 671 C C . SER A 1 84 ? -21.962 -6.764 8.722 1.00 51.34 84 SER A C 1
ATOM 673 O O . SER A 1 84 ? -21.188 -5.976 9.261 1.00 51.34 84 SER A O 1
ATOM 675 N N . HIS A 1 85 ? -21.565 -7.697 7.869 1.00 52.94 85 HIS A N 1
ATOM 676 C CA . HIS A 1 85 ? -20.285 -7.697 7.178 1.00 52.94 85 HIS A CA 1
ATOM 677 C C . HIS A 1 85 ? -20.276 -6.517 6.206 1.00 52.94 85 HIS A C 1
ATOM 679 O O . HIS A 1 85 ? -20.669 -6.654 5.051 1.00 52.94 85 HIS A O 1
ATOM 685 N N . ASP A 1 86 ? -19.833 -5.361 6.690 1.00 42.84 86 ASP A N 1
ATOM 686 C CA . ASP A 1 86 ? -19.393 -4.275 5.827 1.00 42.84 86 ASP A CA 1
ATOM 687 C C . ASP A 1 86 ? -17.861 -4.263 5.832 1.00 42.84 86 ASP A C 1
ATOM 689 O O . ASP A 1 86 ? -17.198 -3.653 6.668 1.00 42.84 86 ASP A O 1
ATOM 693 N N . THR A 1 87 ? -17.279 -5.056 4.932 1.00 47.47 87 THR A N 1
ATOM 694 C CA . THR A 1 87 ? -15.842 -5.050 4.626 1.00 47.47 87 THR A CA 1
ATOM 695 C C . THR A 1 87 ? -15.519 -3.919 3.657 1.00 47.47 87 THR A C 1
ATOM 697 O O . THR A 1 87 ? -14.948 -4.152 2.590 1.00 47.47 87 THR A O 1
ATOM 700 N N . THR A 1 88 ? -15.891 -2.690 3.994 1.00 42.47 88 THR A N 1
ATOM 701 C CA . THR A 1 88 ? -15.420 -1.516 3.265 1.00 42.47 88 THR A CA 1
ATOM 702 C C . THR A 1 88 ? -14.359 -0.802 4.097 1.0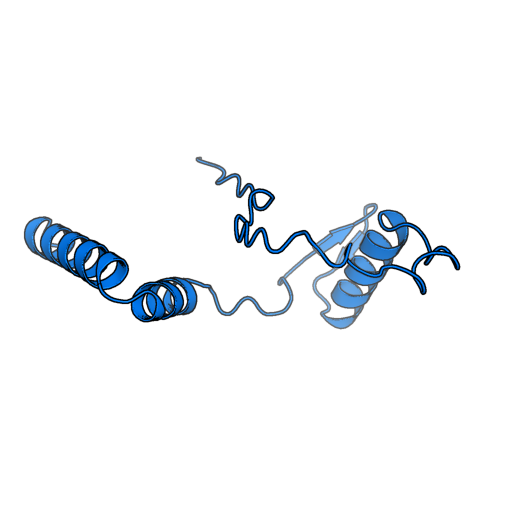0 42.47 88 THR A C 1
ATOM 704 O O . THR A 1 88 ? -14.619 -0.120 5.081 1.00 42.47 88 THR A O 1
ATOM 707 N N . ILE A 1 89 ? -13.099 -0.993 3.700 1.00 51.66 89 ILE A N 1
ATOM 708 C CA . ILE A 1 89 ? -11.980 -0.163 4.151 1.00 51.66 89 ILE A CA 1
ATOM 709 C C . ILE A 1 89 ? -12.117 1.169 3.404 1.00 51.66 89 ILE A C 1
ATOM 711 O O . ILE A 1 89 ? -11.527 1.349 2.343 1.00 51.66 89 ILE A O 1
ATOM 715 N N . THR A 1 90 ? -12.942 2.089 3.902 1.00 53.06 90 THR A N 1
ATOM 716 C CA . THR A 1 90 ? -13.119 3.418 3.284 1.00 53.06 90 THR A CA 1
ATOM 717 C C . THR A 1 90 ? -12.092 4.454 3.740 1.00 53.06 90 THR A C 1
ATOM 719 O O . THR A 1 90 ? -12.148 5.593 3.295 1.00 53.06 90 THR A O 1
ATOM 722 N N . ASN A 1 91 ? -11.129 4.088 4.592 1.00 47.94 91 ASN A N 1
ATOM 723 C CA . ASN A 1 91 ? -10.261 5.070 5.259 1.00 47.94 91 ASN A CA 1
ATOM 724 C C . ASN A 1 91 ? -8.834 5.158 4.692 1.00 47.94 91 ASN A C 1
ATOM 726 O O . ASN A 1 91 ? -7.973 5.772 5.313 1.00 47.94 91 ASN A O 1
ATOM 730 N N . LEU A 1 92 ? -8.560 4.567 3.526 1.00 38.81 92 LEU A N 1
ATOM 731 C CA . LEU A 1 92 ? -7.272 4.725 2.843 1.00 38.81 92 LEU A CA 1
ATOM 732 C C . LEU A 1 92 ? -7.437 5.658 1.643 1.00 38.81 92 LEU A C 1
ATOM 734 O O . LEU A 1 92 ? -7.653 5.219 0.515 1.00 38.81 92 LEU A O 1
ATOM 738 N N . HIS A 1 93 ? -7.352 6.958 1.912 1.00 48.06 93 HIS A N 1
ATOM 739 C CA . HIS A 1 93 ? -7.152 7.963 0.879 1.00 48.06 93 HIS A CA 1
ATOM 740 C C . HIS A 1 93 ? -5.654 8.014 0.547 1.00 48.06 93 HIS A C 1
ATOM 742 O O . HIS A 1 93 ? -4.841 8.331 1.410 1.00 48.06 93 HIS A O 1
ATOM 748 N N . PHE A 1 94 ? -5.289 7.644 -0.681 1.00 39.81 94 PHE A N 1
ATOM 749 C CA . PHE A 1 94 ? -3.946 7.848 -1.220 1.00 39.81 94 PHE A CA 1
ATOM 750 C C . PHE A 1 94 ? -4.005 9.061 -2.146 1.00 39.81 94 PHE A C 1
ATOM 752 O O . PHE A 1 94 ? -4.553 8.961 -3.245 1.00 39.81 94 PHE A O 1
ATOM 759 N N . GLU A 1 95 ? -3.463 10.195 -1.706 1.00 37.59 95 GLU A N 1
ATOM 760 C CA . GLU A 1 95 ? -3.155 11.299 -2.614 1.00 37.59 95 GLU A CA 1
ATOM 761 C C . GLU A 1 95 ? -1.903 10.916 -3.403 1.00 37.59 95 GLU A C 1
ATOM 763 O O . GLU A 1 95 ? -0.825 10.698 -2.851 1.00 37.59 95 GLU A O 1
ATOM 768 N N . VAL A 1 96 ? -2.077 10.763 -4.712 1.00 47.59 96 VAL A N 1
ATOM 769 C CA . VAL A 1 96 ? -0.970 10.741 -5.663 1.00 47.59 96 VAL A CA 1
ATOM 770 C C . VAL A 1 96 ? -0.690 12.202 -5.997 1.00 47.59 96 VAL A C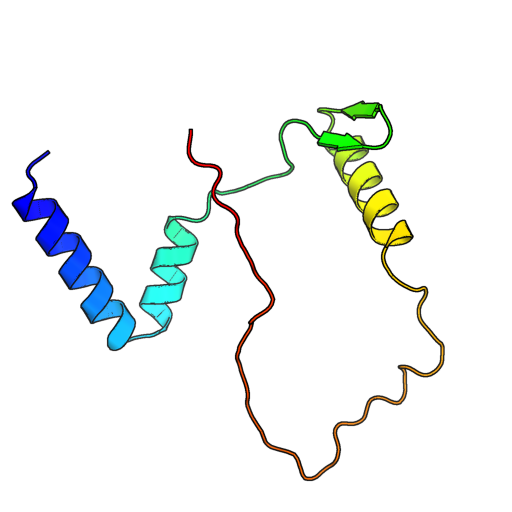 1
ATOM 772 O O . VAL A 1 96 ? -1.530 12.846 -6.621 1.00 47.59 96 VAL A O 1
ATOM 775 N N . GLU A 1 97 ? 0.459 12.729 -5.571 1.00 47.31 97 GLU A N 1
ATOM 776 C CA . GLU A 1 97 ? 0.969 13.997 -6.098 1.00 47.31 97 GLU A CA 1
ATOM 777 C C . GLU A 1 97 ? 1.285 13.815 -7.590 1.00 47.31 97 GLU A C 1
ATOM 779 O O . GLU A 1 97 ? 2.155 13.026 -7.972 1.00 47.31 97 GLU A O 1
ATOM 784 N N . GLU A 1 98 ? 0.543 14.524 -8.440 1.00 40.97 98 GLU A N 1
ATOM 785 C CA . GLU A 1 98 ? 0.863 14.711 -9.853 1.00 40.97 98 GLU A CA 1
ATOM 786 C C . GLU A 1 98 ? 1.738 15.968 -9.997 1.00 40.97 98 GLU A C 1
ATOM 788 O O . GLU A 1 98 ? 1.525 16.966 -9.309 1.00 40.97 98 GLU A O 1
ATOM 793 N N . SER A 1 99 ? 2.770 15.856 -10.839 1.00 47.78 99 SER A N 1
ATOM 794 C CA . SER A 1 99 ? 3.831 16.848 -11.073 1.00 47.78 99 SER A CA 1
ATOM 795 C C . SER A 1 99 ? 3.376 18.113 -11.797 1.00 47.78 99 SER A C 1
ATOM 797 O O . SER A 1 99 ? 2.447 18.021 -12.628 1.00 47.78 99 SER A O 1
#

Radius of gyration: 21.1 Å; chains: 1; bounding box: 47×34×59 Å

Foldseek 3Di:
DDPVVVVVVVVVLVVVCVVDVVSVVVVVVVPPDPDDQDCWDDDPNDIDRDSVVSVVRVVVVVVVPDDDDDPPPVPPDPDPPDPDPPPDPPPDDDDDDDD

pLDDT: mean 74.36, std 16.63, 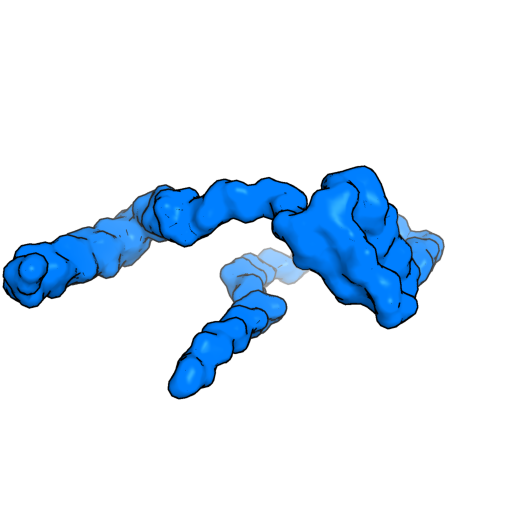range [37.59, 92.19]

Sequence (99 aa):
MCNKCFSKYIGSVEDSIRKNIKDFWVYISNRRDKSGIPAKVEYNDDVSSDPQTICNMFSEFFSSVYEPPSPTLSQWRPPADSASHDTTITNLHFEVEES

Secondary structure (DSSP, 8-state):
--HHHHHHHHHHHHHHHHH-HHHHHHHHHHHS----S-S-EEETTEEE--HHHHHHHHHHHHHHHSPP--GGGGG----TT------------------

Organism: Parnassius apollo (NCBI:txid110799)